Protein 5Z9Z (pdb70)

Sequence (98 aa):
SLEVEKAKLFLHKIPNNVPSAALAQVLSGKFTLDVKQAKTQGRYYCAFALFHSSEDADQAFEHIDGIETDSLGLPQKVVIIKLSSGSRASIYVRKVQD

Structure (mmCIF, N/CA/C/O backbone):
data_5Z9Z
#
_entry.id   5Z9Z
#
_cell.length_a   41.132
_cell.length_b   65.620
_cell.length_c   74.730
_cell.angle_alpha   90.00
_cell.angle_beta   90.00
_cell.angle_gamma   90.00
#
_symmetry.space_group_name_H-M   'C 2 2 21'
#
loop_
_entity.id
_entity.type
_entity.pdbx_description
1 polymer 'Small RNA degrading nuclease 1'
2 non-polymer 'CITRATE ANION'
3 water water
#
loop_
_atom_site.group_PDB
_atom_site.id
_atom_site.type_symbol
_atom_site.label_atom_id
_atom_site.label_alt_id
_atom_site.label_comp_id
_atom_site.label_asym_id
_atom_site.label_entity_id
_atom_site.label_seq_id
_atom_site.pdbx_PDB_ins_code
_atom_site.Cartn_x
_atom_site.Cartn_y
_atom_site.Cartn_z
_atom_site.occupancy
_atom_site.B_iso_or_equiv
_atom_site.auth_seq_id
_atom_site.auth_comp_id
_atom_site.auth_asym_id
_atom_site.auth_atom_id
_atom_site.pdbx_PDB_model_num
ATOM 1 N N . SER A 1 2 ? 0.341 27.921 40.064 1.00 55.43 308 SER A N 1
ATOM 2 C CA . SER A 1 2 ? 1.320 28.314 41.070 1.00 51.56 308 SER A CA 1
ATOM 3 C C . SER A 1 2 ? 2.154 27.119 41.517 1.00 38.48 308 SER A C 1
ATOM 4 O O . SER A 1 2 ? 3.160 27.276 42.214 1.00 27.92 308 SER A O 1
ATOM 15 N N . LEU A 1 4 ? 3.777 25.436 39.403 1.00 27.20 310 LEU A N 1
ATOM 16 C CA . LEU A 1 4 ? 4.967 25.553 38.568 1.00 28.53 310 LEU A CA 1
ATOM 17 C C . LEU A 1 4 ? 5.990 26.517 39.152 1.00 29.09 310 LEU A C 1
ATOM 18 O O . LEU A 1 4 ? 7.196 26.330 38.955 1.00 34.91 310 LEU A O 1
ATOM 23 N N . GLU A 1 5 ? 5.537 27.557 39.849 1.00 25.67 311 GLU A N 1
ATOM 24 C CA . GLU A 1 5 ? 6.471 28.515 40.431 1.00 34.11 311 GLU A CA 1
ATOM 25 C C . GLU A 1 5 ? 7.142 27.940 41.675 1.00 30.71 311 GLU A C 1
ATOM 26 O O . GLU A 1 5 ? 8.264 28.330 42.019 1.00 26.40 311 GLU A O 1
ATOM 32 N N . VAL A 1 6 ? 6.470 27.019 42.373 1.00 21.06 312 VAL A N 1
ATOM 33 C CA . VAL A 1 6 ? 7.163 26.216 43.376 1.00 21.04 312 VAL A CA 1
ATOM 34 C C . VAL A 1 6 ? 8.200 25.326 42.704 1.00 19.42 312 VAL A C 1
ATOM 35 O O . VAL A 1 6 ? 9.357 25.253 43.137 1.00 14.84 312 VAL A O 1
ATOM 39 N N . GLU A 1 7 ? 7.804 24.647 41.624 1.00 14.82 313 GLU A N 1
ATOM 40 C CA . GLU A 1 7 ? 8.710 23.722 40.951 1.00 14.65 313 GLU A CA 1
ATOM 41 C C . GLU A 1 7 ? 9.909 24.449 40.353 1.00 12.25 313 GLU A C 1
ATOM 42 O O . GLU A 1 7 ? 11.032 23.933 40.383 1.00 16.50 313 GLU A O 1
ATOM 48 N N . LYS A 1 8 ? 9.694 25.649 39.807 1.00 9.89 314 LYS A N 1
ATOM 49 C CA . LYS A 1 8 ? 10.799 26.421 39.251 1.00 12.16 314 LYS A CA 1
ATOM 50 C C . LYS A 1 8 ? 11.765 26.902 40.324 1.00 12.46 314 LYS A C 1
ATOM 51 O O . LYS A 1 8 ? 12.887 27.308 40.000 1.00 14.08 314 LYS A O 1
ATOM 57 N N . ALA A 1 9 ? 11.354 26.873 41.588 1.00 14.06 315 ALA A N 1
ATOM 58 C CA . ALA A 1 9 ? 12.219 27.225 42.702 1.00 11.64 315 ALA A CA 1
ATOM 59 C C . ALA A 1 9 ? 12.971 26.025 43.263 1.00 16.65 315 ALA A C 1
ATOM 60 O O . ALA A 1 9 ? 13.579 26.135 44.332 1.00 12.85 315 ALA A O 1
ATOM 62 N N . LYS A 1 10 ? 12.953 24.888 42.572 1.00 12.67 316 LYS A N 1
ATOM 63 C CA . LYS A 1 10 ? 13.565 23.667 43.075 1.00 10.63 316 LYS A CA 1
ATOM 64 C C . LYS A 1 10 ? 14.820 23.314 42.288 1.00 18.74 316 LYS A C 1
ATOM 65 O O . LYS A 1 10 ? 14.865 23.466 41.063 1.00 14.99 316 LYS A O 1
ATOM 71 N N . LEU A 1 11 ? 15.834 22.848 43.011 1.00 10.84 317 LEU A N 1
ATOM 72 C CA . LEU A 1 11 ? 16.997 22.193 42.437 1.00 14.62 317 LEU A CA 1
ATOM 73 C C . LEU A 1 11 ? 16.905 20.699 42.722 1.00 14.47 317 LEU A C 1
ATOM 74 O O . LEU A 1 11 ? 16.447 20.288 43.793 1.00 13.38 317 LEU A O 1
ATOM 79 N N . PHE A 1 12 ? 17.329 19.894 41.755 1.00 8.18 318 PHE A N 1
ATOM 80 C CA . PHE A 1 12 ? 17.268 18.438 41.838 1.00 11.01 318 PHE A CA 1
ATOM 81 C C . PHE A 1 12 ? 18.679 17.926 42.080 1.00 15.06 318 PHE A C 1
ATOM 82 O O . PHE A 1 12 ? 19.554 18.087 41.226 1.00 13.29 318 PHE A O 1
ATOM 90 N N . LEU A 1 13 ? 18.897 17.314 43.238 1.00 8.30 319 LEU A N 1
ATOM 91 C CA . LEU A 1 13 ? 20.171 16.696 43.579 1.00 7.85 319 LEU A CA 1
ATOM 92 C C . LEU A 1 13 ? 19.992 15.186 43.541 1.00 12.70 319 LEU A C 1
ATOM 93 O O . LEU A 1 13 ? 19.101 14.652 44.207 1.00 14.54 319 LEU A O 1
ATOM 98 N N . HIS A 1 14 ? 20.818 14.498 42.755 1.00 13.18 320 HIS A N 1
ATOM 99 C CA . HIS A 1 14 ? 20.593 13.076 42.532 1.00 11.97 320 HIS A CA 1
ATOM 100 C C . HIS A 1 14 ? 21.916 12.367 42.274 1.00 14.59 320 HIS A C 1
ATOM 101 O O . HIS A 1 14 ? 22.983 12.987 42.220 1.00 12.18 320 HIS A O 1
ATOM 108 N N . LYS A 1 15 ? 21.825 11.042 42.117 1.00 9.85 321 LYS A N 1
ATOM 109 C CA . LYS A 1 15 ? 22.982 10.147 42.094 1.00 11.03 321 LYS A CA 1
ATOM 110 C C . LYS A 1 15 ? 23.803 10.264 43.376 1.00 11.27 321 LYS A C 1
ATOM 111 O O . LYS A 1 15 ? 25.026 10.136 43.354 1.00 9.21 321 LYS A O 1
ATOM 117 N N . ILE A 1 16 ? 23.141 10.508 44.503 1.00 11.85 322 ILE A N 1
ATOM 118 C CA . ILE A 1 16 ? 23.828 10.673 45.784 1.00 11.30 322 ILE A CA 1
ATOM 119 C C . ILE A 1 16 ? 24.083 9.303 46.399 1.00 13.54 322 ILE A C 1
ATOM 120 O O . ILE A 1 16 ? 23.122 8.585 46.709 1.00 11.24 322 ILE A O 1
ATOM 125 N N . PRO A 1 17 ? 25.339 8.908 46.612 1.00 13.68 323 PRO A N 1
ATOM 126 C CA . PRO A 1 17 ? 25.601 7.623 47.271 1.00 12.76 323 PRO A CA 1
ATOM 127 C C . PRO A 1 17 ? 24.979 7.587 48.659 1.00 15.14 323 PRO A C 1
ATOM 128 O O . PRO A 1 17 ? 24.851 8.611 49.333 1.00 14.28 323 PRO A O 1
ATOM 132 N N . ASN A 1 18 ? 24.579 6.384 49.080 1.00 19.12 324 ASN A N 1
ATOM 133 C CA . ASN A 1 18 ? 23.842 6.238 50.330 1.00 19.18 324 ASN A CA 1
ATOM 134 C C . ASN A 1 18 ? 24.694 6.531 51.559 1.00 23.49 324 ASN A C 1
ATOM 135 O O . ASN A 1 18 ? 24.138 6.794 52.630 1.00 25.33 324 ASN A O 1
ATOM 140 N N . ASN A 1 19 ? 26.021 6.504 51.438 1.00 23.96 325 ASN A N 1
ATOM 141 C CA . ASN A 1 19 ? 26.876 6.839 52.571 1.00 29.01 325 ASN A CA 1
ATOM 142 C C . ASN A 1 19 ? 26.965 8.340 52.820 1.00 26.64 325 ASN A C 1
ATOM 143 O O . ASN A 1 19 ? 27.575 8.752 53.811 1.00 25.67 325 ASN A O 1
ATOM 148 N N . VAL A 1 20 ? 26.372 9.160 51.958 1.00 19.32 326 VAL A N 1
ATOM 149 C CA . VAL A 1 20 ? 26.352 10.610 52.137 1.00 17.55 326 VAL A CA 1
ATOM 150 C C . VAL A 1 20 ? 25.200 10.983 53.063 1.00 22.48 326 VAL A C 1
ATOM 151 O O . VAL A 1 20 ? 24.034 10.736 52.723 1.00 20.06 326 VAL A O 1
ATOM 155 N N . PRO A 1 21 ? 25.464 11.566 54.233 1.00 22.93 327 PRO A N 1
ATOM 156 C CA . PRO A 1 21 ? 24.360 12.076 55.059 1.00 22.85 327 PRO A CA 1
ATOM 157 C C . PRO A 1 21 ? 23.700 13.256 54.362 1.00 15.93 327 PRO A C 1
ATOM 158 O O . PRO A 1 21 ? 24.380 14.171 53.892 1.00 19.11 327 PRO A O 1
ATOM 162 N N . SER A 1 22 ? 22.367 13.227 54.285 1.00 19.69 328 SER A N 1
ATOM 163 C CA . SER A 1 22 ? 21.668 14.237 53.498 1.00 14.22 328 SER A CA 1
ATOM 164 C C . SER A 1 22 ? 21.848 15.643 54.062 1.00 14.96 328 SER A C 1
ATOM 165 O O . SER A 1 22 ? 21.721 16.617 53.312 1.00 15.45 328 SER A O 1
ATOM 168 N N . ALA A 1 23 ? 22.163 15.775 55.353 1.00 15.42 329 ALA A N 1
ATOM 169 C CA . ALA A 1 23 ? 22.437 17.100 55.902 1.00 20.00 329 ALA A CA 1
ATOM 170 C C . ALA A 1 23 ? 23.678 17.722 55.274 1.00 23.87 329 ALA A C 1
ATOM 171 O O . ALA A 1 23 ? 23.770 18.950 55.175 1.00 26.15 329 ALA A O 1
ATOM 173 N N . ALA A 1 24 ? 24.633 16.898 54.837 1.00 15.78 330 ALA A N 1
ATOM 174 C CA . ALA A 1 24 ? 25.829 17.414 54.184 1.00 20.98 330 ALA A CA 1
ATOM 175 C C . ALA A 1 24 ? 25.543 18.018 52.816 1.00 24.38 330 ALA A C 1
ATOM 176 O O . ALA A 1 24 ? 26.409 18.712 52.277 1.00 20.28 330 ALA A O 1
ATOM 178 N N . LEU A 1 25 ? 24.363 17.775 52.242 1.00 14.33 331 LEU A N 1
ATOM 179 C CA . LEU A 1 25 ? 24.048 18.367 50.947 1.00 14.16 331 LEU A CA 1
ATOM 180 C C . LEU A 1 25 ? 23.940 19.884 51.036 1.00 21.40 331 LEU A C 1
ATOM 181 O O . LEU A 1 25 ? 24.230 20.583 50.058 1.00 15.17 331 LEU A O 1
ATOM 186 N N . ALA A 1 26 ? 23.545 20.413 52.197 1.00 17.99 332 ALA A N 1
ATOM 187 C CA . ALA A 1 26 ? 23.426 21.858 52.353 1.00 25.06 332 ALA A CA 1
ATOM 188 C C . ALA A 1 26 ? 24.759 22.577 52.180 1.00 25.77 332 ALA A C 1
ATOM 189 O O . ALA A 1 26 ? 24.768 23.777 51.882 1.00 32.83 332 ALA A O 1
ATOM 191 N N . GLN A 1 27 ? 25.884 21.876 52.343 1.00 22.76 333 GLN A N 1
ATOM 192 C CA . GLN A 1 27 ? 27.186 22.530 52.282 1.00 34.46 333 GLN A CA 1
ATOM 193 C C . GLN A 1 27 ? 27.555 22.979 50.872 1.00 35.55 333 GLN A C 1
ATOM 194 O O . GLN A 1 27 ? 28.409 23.859 50.725 1.00 37.95 333 GLN A O 1
ATOM 200 N N . VAL A 1 28 ? 26.941 22.401 49.835 1.00 23.72 334 VAL A N 1
ATOM 201 C CA . VAL A 1 28 ? 27.260 22.780 48.463 1.00 30.24 334 VAL A CA 1
ATOM 202 C C . VAL A 1 28 ? 26.253 23.754 47.881 1.00 26.11 334 VAL A C 1
ATOM 203 O O . VAL A 1 28 ? 26.411 24.181 46.729 1.00 29.44 334 VAL A O 1
ATOM 207 N N . LEU A 1 29 ? 25.229 24.126 48.639 1.00 18.06 335 LEU A N 1
ATOM 208 C CA . LEU A 1 29 ? 24.242 25.103 48.214 1.00 21.66 335 LEU A CA 1
ATOM 209 C C . LEU A 1 29 ? 24.355 26.361 49.064 1.00 27.59 335 LEU A C 1
ATOM 210 O O . LEU A 1 29 ? 24.674 26.300 50.253 1.00 35.52 335 LEU A O 1
ATOM 215 N N . SER A 1 30 ? 24.088 27.502 48.443 1.00 32.49 336 SER A N 1
ATOM 216 C CA . SER A 1 30 ? 24.029 28.781 49.133 1.00 23.76 336 SER A CA 1
ATOM 217 C C . SER A 1 30 ? 22.591 29.287 49.150 1.00 30.14 336 SER A C 1
ATOM 218 O O . SER A 1 30 ? 21.706 28.742 48.486 1.00 28.19 336 SER A O 1
ATOM 221 N N . GLY A 1 31 ? 22.365 30.340 49.924 1.00 26.85 337 GLY A N 1
ATOM 222 C CA . GLY A 1 31 ? 21.047 30.938 50.010 1.00 27.88 337 GLY A CA 1
ATOM 223 C C . GLY A 1 31 ? 20.173 30.279 51.059 1.00 30.74 337 GLY A C 1
ATOM 224 O O . GLY A 1 31 ? 20.638 29.564 51.952 1.00 27.10 337 GLY A O 1
ATOM 225 N N . LYS A 1 32 ? 18.868 30.527 50.936 1.00 21.32 338 LYS A N 1
ATOM 226 C CA . LYS A 1 32 ? 17.869 30.057 51.892 1.00 15.41 338 LYS A CA 1
ATOM 227 C C . LYS A 1 32 ? 16.994 29.015 51.208 1.00 19.34 338 LYS A C 1
ATOM 228 O O . LYS A 1 32 ? 16.249 29.334 50.274 1.00 18.62 338 LYS A O 1
ATOM 234 N N . PHE A 1 33 ? 17.068 27.778 51.687 1.00 18.58 339 PHE A N 1
ATOM 235 C CA . PHE A 1 33 ? 16.361 26.670 51.067 1.00 16.51 339 PHE A CA 1
ATOM 236 C C . PHE A 1 33 ? 16.026 25.640 52.133 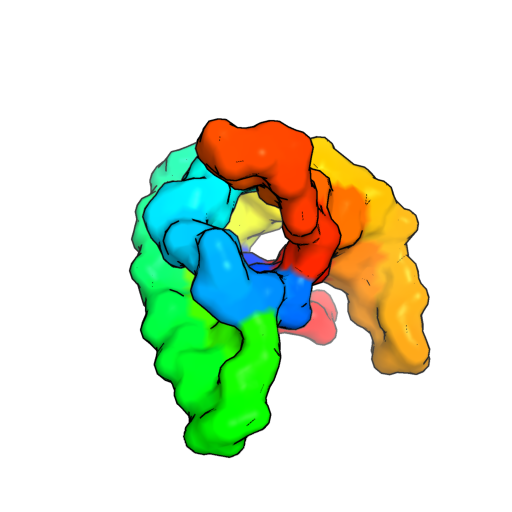1.00 18.61 339 PHE A C 1
ATOM 237 O O . PHE A 1 33 ? 16.568 25.660 53.241 1.00 20.91 339 PHE A O 1
ATOM 245 N N . THR A 1 34 ? 15.127 24.727 51.782 1.00 18.55 340 THR A N 1
ATOM 246 C CA . THR A 1 34 ? 14.858 23.541 52.580 1.00 17.73 340 THR A CA 1
ATOM 247 C C . THR A 1 34 ? 15.087 22.313 51.712 1.00 20.22 340 THR A C 1
ATOM 248 O O . THR A 1 34 ? 14.801 22.330 50.511 1.00 22.30 340 THR A O 1
ATOM 252 N N . LEU A 1 35 ? 15.619 21.257 52.318 1.00 14.22 341 LEU A N 1
ATOM 253 C CA . LEU A 1 35 ? 15.957 20.031 51.609 1.00 21.53 341 LEU A CA 1
ATOM 254 C C . LEU A 1 35 ? 14.927 18.953 51.913 1.00 24.57 341 LEU A C 1
ATOM 255 O O . LEU A 1 35 ? 14.656 18.656 53.082 1.00 28.10 341 LEU A O 1
ATOM 260 N N . ASP A 1 36 ? 14.364 18.370 50.861 1.00 14.82 342 ASP A N 1
ATOM 261 C CA . ASP A 1 36 ? 13.408 17.273 50.965 1.00 19.30 342 ASP A CA 1
ATOM 262 C C . ASP A 1 36 ? 14.077 16.033 50.387 1.00 19.91 342 ASP A C 1
ATOM 263 O O . ASP A 1 36 ? 14.353 15.974 49.185 1.00 16.32 342 ASP A O 1
ATOM 268 N N . VAL A 1 37 ? 14.341 15.050 51.239 1.00 18.68 343 VAL A N 1
ATOM 269 C CA . VAL A 1 37 ? 15.116 13.871 50.870 1.00 24.25 343 VAL A CA 1
ATOM 270 C C . VAL A 1 37 ? 14.164 12.732 50.541 1.00 32.02 343 VAL A C 1
ATOM 271 O O . VAL A 1 37 ? 13.208 12.474 51.283 1.00 32.96 343 VAL A O 1
ATOM 275 N N . LYS A 1 38 ? 14.423 12.052 49.429 1.00 29.96 344 LYS A N 1
ATOM 276 C CA . LYS A 1 38 ? 13.659 10.873 49.054 1.00 42.39 344 LYS A CA 1
ATOM 277 C C . LYS A 1 38 ? 14.386 9.622 49.527 1.00 50.22 344 LYS A C 1
ATOM 278 O O . LYS A 1 38 ? 15.619 9.570 49.533 1.00 49.21 344 LYS A O 1
ATOM 284 N N . GLN A 1 39 ? 13.615 8.620 49.936 1.00 51.83 345 GLN A N 1
ATOM 285 C CA . GLN A 1 39 ? 14.202 7.367 50.387 1.00 57.44 345 GLN A CA 1
ATOM 286 C C . GLN A 1 39 ? 14.800 6.608 49.207 1.00 59.95 345 GLN A C 1
ATOM 287 O O . GLN A 1 39 ? 14.269 6.639 48.094 1.00 59.51 345 GLN A O 1
ATOM 293 N N . ALA A 1 40 ? 15.921 5.936 49.453 1.00 53.35 346 ALA A N 1
ATOM 294 C CA . ALA A 1 40 ? 16.500 5.066 48.440 1.00 52.30 346 ALA A CA 1
ATOM 295 C C . ALA A 1 40 ? 15.586 3.871 48.196 1.00 54.58 346 ALA A C 1
ATOM 296 O O . ALA A 1 40 ? 14.936 3.369 49.118 1.00 49.81 346 ALA A O 1
ATOM 298 N N . LYS A 1 41 ? 15.527 3.424 46.943 1.00 53.09 347 LYS A N 1
ATOM 299 C CA . LYS A 1 41 ? 14.722 2.257 46.615 1.00 51.89 347 LYS A CA 1
ATOM 300 C C . LYS A 1 41 ? 15.272 1.026 47.329 1.00 56.55 347 LYS A C 1
ATOM 301 O O . LYS A 1 41 ? 16.426 0.991 47.765 1.00 49.89 347 LYS A O 1
ATOM 307 N N . THR A 1 42 ? 14.420 0.010 47.459 1.00 69.83 348 THR A N 1
ATOM 308 C CA . THR A 1 42 ? 14.815 -1.209 48.155 1.00 82.65 348 THR A CA 1
ATOM 309 C C . THR A 1 42 ? 16.026 -1.839 47.474 1.00 84.55 348 THR A C 1
ATOM 310 O O . THR A 1 42 ? 16.050 -2.011 46.251 1.00 82.71 348 THR A O 1
ATOM 314 N N . GLN A 1 43 ? 17.044 -2.158 48.279 1.00 82.47 349 GLN A N 1
ATOM 315 C CA . GLN A 1 43 ? 18.343 -2.625 47.787 1.00 80.23 349 GLN A CA 1
ATOM 316 C C . GLN A 1 43 ? 18.990 -1.604 46.853 1.00 74.35 349 GLN A C 1
ATOM 317 O O . GLN A 1 43 ? 19.772 -1.964 45.969 1.00 70.71 349 GLN A O 1
ATOM 319 N N . GLY A 1 44 ? 18.671 -0.324 47.045 1.00 66.53 350 GLY A N 1
ATOM 320 C CA . GLY A 1 44 ? 19.214 0.729 46.212 1.00 55.10 350 GLY A CA 1
ATOM 321 C C . GLY A 1 44 ? 20.446 1.365 46.828 1.00 43.06 350 GLY A C 1
ATOM 322 O O . GLY A 1 44 ? 20.649 1.332 48.037 1.00 44.50 350 GLY A O 1
ATOM 323 N N . ARG A 1 45 ? 21.272 1.960 45.969 1.00 31.97 351 ARG A N 1
ATOM 324 C CA . ARG A 1 45 ? 22.570 2.480 46.375 1.00 27.10 351 ARG A CA 1
ATOM 325 C C . ARG A 1 45 ? 22.670 3.993 46.321 1.00 22.61 351 ARG A C 1
ATOM 326 O O . ARG A 1 45 ? 23.643 4.552 46.844 1.00 14.73 351 ARG A O 1
ATOM 334 N N . TYR A 1 46 ? 21.710 4.661 45.698 1.00 16.07 352 TYR A N 1
ATOM 335 C CA . TYR A 1 46 ? 21.739 6.101 45.551 1.00 19.18 352 TYR A CA 1
ATOM 336 C C . TYR A 1 46 ? 20.379 6.647 45.953 1.00 16.67 352 TYR A C 1
ATOM 337 O O . TYR A 1 46 ? 19.384 5.920 46.001 1.00 20.53 352 TYR A O 1
ATOM 346 N N . TYR A 1 47 ? 20.349 7.932 46.278 1.00 11.77 353 TYR A N 1
ATOM 347 C CA . TYR A 1 47 ? 19.102 8.603 46.599 1.00 12.92 353 TYR A CA 1
ATOM 348 C C . TYR A 1 47 ? 19.158 10.001 46.011 1.00 12.99 353 TYR A C 1
ATOM 349 O O . TYR A 1 47 ? 20.197 10.450 45.521 1.00 13.36 353 TYR A O 1
ATOM 358 N N . CYS A 1 48 ? 18.021 10.686 46.043 1.00 7.96 354 CYS A N 1
ATOM 359 C CA . CYS A 1 48 ? 17.930 12.027 45.494 1.00 8.78 354 CYS A CA 1
ATOM 360 C C . CYS A 1 48 ? 17.228 12.935 46.490 1.00 12.65 354 CYS A C 1
ATOM 361 O O . CYS A 1 48 ? 16.650 12.485 47.484 1.00 12.85 354 CYS A O 1
ATOM 364 N N . ALA A 1 49 ? 17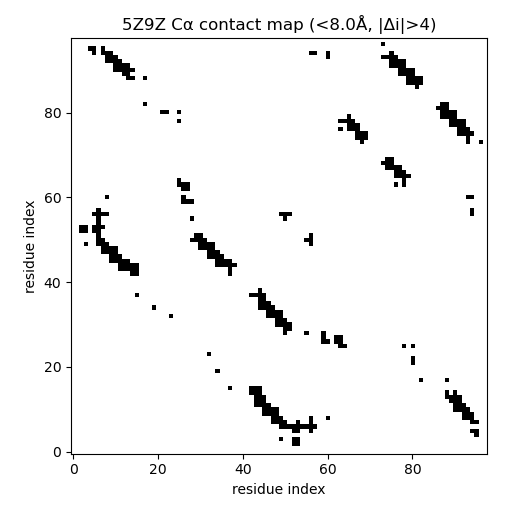.296 14.234 46.213 1.00 13.91 355 ALA A N 1
ATOM 365 C CA . ALA A 1 49 ? 16.733 15.235 47.104 1.00 17.18 355 ALA A CA 1
ATOM 366 C C . ALA A 1 49 ? 16.361 16.468 46.295 1.00 17.38 355 ALA A C 1
ATOM 367 O O . ALA A 1 49 ? 16.895 16.710 45.210 1.00 15.04 355 ALA A O 1
ATOM 369 N N . PHE A 1 50 ? 15.434 17.248 46.844 1.00 14.17 356 PHE A N 1
ATOM 370 C CA . PHE A 1 50 ? 14.968 18.482 46.229 1.00 13.22 356 PHE A CA 1
ATOM 371 C C . PHE A 1 50 ? 15.276 19.645 47.160 1.00 12.89 356 PHE A C 1
ATOM 372 O O . PHE A 1 50 ? 14.939 19.600 48.349 1.00 13.32 356 PHE A O 1
ATOM 380 N N . ALA A 1 51 ? 15.919 20.677 46.624 1.00 11.43 357 ALA A N 1
ATOM 381 C CA . ALA A 1 51 ? 16.205 21.897 47.370 1.00 14.71 357 ALA A CA 1
ATOM 382 C C . ALA A 1 51 ? 15.227 22.971 46.914 1.00 12.92 357 ALA A C 1
ATOM 383 O O . ALA A 1 51 ? 15.284 23.424 45.768 1.00 20.19 357 ALA A O 1
ATOM 385 N N . LEU A 1 52 ? 14.335 23.379 47.810 1.00 13.16 358 LEU A N 1
ATOM 386 C CA . LEU A 1 52 ? 13.299 24.355 47.499 1.00 11.19 358 LEU A CA 1
ATOM 387 C C . LEU A 1 52 ? 13.719 25.727 48.010 1.00 20.13 358 LEU A C 1
ATOM 388 O O . LEU A 1 52 ? 13.929 25.909 49.214 1.00 16.33 358 LEU A O 1
ATOM 393 N N . PHE A 1 53 ? 13.825 26.690 47.099 1.00 9.38 359 PHE A N 1
ATOM 394 C CA . PHE A 1 53 ? 14.149 28.062 47.447 1.00 13.14 359 PHE A CA 1
ATOM 395 C C . PHE A 1 53 ? 12.869 28.896 47.492 1.00 15.35 359 PHE A C 1
ATOM 396 O O . PHE A 1 53 ? 11.763 28.400 47.273 1.00 17.92 359 PHE A O 1
ATOM 404 N N . HIS A 1 54 ? 13.023 30.185 47.790 1.00 17.78 360 HIS A N 1
ATOM 405 C CA . HIS A 1 54 ? 11.865 31.064 47.903 1.00 17.97 360 HIS A CA 1
ATOM 406 C C . HIS A 1 54 ? 11.342 31.521 46.547 1.00 20.66 360 HIS A C 1
ATOM 407 O O . HIS A 1 54 ? 10.188 31.953 46.457 1.00 20.15 360 HIS A O 1
ATOM 414 N N . SER A 1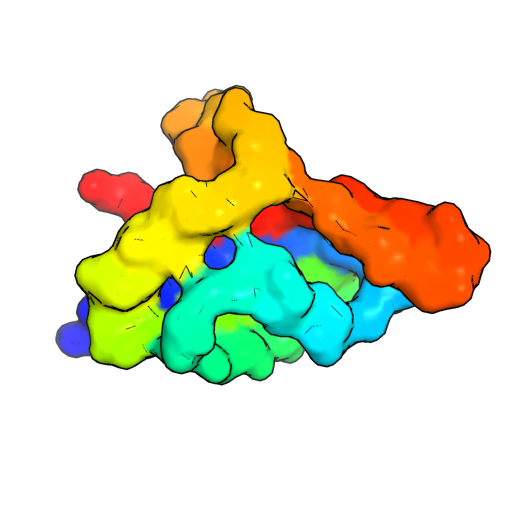 55 ? 12.154 31.427 45.496 1.00 18.27 361 SER A N 1
ATOM 415 C CA . SER A 1 55 ? 11.719 31.792 44.155 1.00 23.11 361 SER A CA 1
ATOM 416 C C . SER A 1 55 ? 12.649 31.132 43.149 1.00 23.01 361 SER A C 1
ATOM 417 O O . SER A 1 55 ? 13.725 30.637 43.496 1.00 17.14 361 SER A O 1
ATOM 420 N N . SER A 1 56 ? 12.216 31.135 41.888 1.00 14.78 362 SER A N 1
ATOM 421 C CA . SER A 1 56 ? 13.077 30.638 40.822 1.00 24.21 362 SER A CA 1
ATOM 422 C C . SER A 1 56 ? 14.344 31.475 40.694 1.00 24.13 362 SER A C 1
ATOM 423 O O . SER A 1 56 ? 15.402 30.944 40.341 1.00 27.13 362 SER A O 1
ATOM 426 N N . GLU A 1 57 ? 14.262 32.777 40.985 1.00 24.41 363 GLU A N 1
ATOM 427 C CA . GLU A 1 57 ? 15.450 33.626 40.923 1.00 26.12 363 GLU A CA 1
ATOM 428 C C . GLU A 1 57 ? 16.496 33.178 41.936 1.00 22.01 363 GLU A C 1
ATOM 429 O O . GLU A 1 57 ? 17.686 33.078 41.616 1.00 19.30 363 GLU A O 1
ATOM 435 N N . ASP A 1 58 ? 16.067 32.904 43.171 1.00 20.03 364 ASP A N 1
ATOM 436 C CA . ASP A 1 58 ? 16.996 32.413 44.183 1.00 21.04 364 ASP A CA 1
ATOM 437 C C . ASP A 1 58 ? 17.543 31.041 43.811 1.00 14.50 364 ASP A C 1
ATOM 438 O O . ASP A 1 58 ? 18.727 30.756 44.029 1.00 16.27 364 ASP A O 1
ATOM 443 N N . ALA A 1 59 ? 16.696 30.175 43.249 1.00 16.53 365 ALA A N 1
ATOM 444 C CA . ALA A 1 59 ? 17.170 28.873 42.792 1.00 19.36 365 ALA A CA 1
ATOM 445 C C . ALA A 1 59 ? 18.196 29.019 41.673 1.00 20.06 365 ALA A C 1
ATOM 446 O O . ALA A 1 59 ? 19.224 28.332 41.675 1.00 18.07 365 ALA A O 1
ATOM 448 N N . ASP A 1 60 ? 17.933 29.903 40.706 1.00 18.76 366 ASP A N 1
ATOM 449 C CA . ASP A 1 60 ? 18.894 30.132 39.632 1.00 20.35 366 ASP A CA 1
ATOM 450 C C . ASP A 1 60 ? 20.186 30.726 40.172 1.00 18.54 366 ASP A C 1
ATOM 451 O O . ASP A 1 60 ? 21.281 30.352 39.735 1.00 18.78 366 ASP A O 1
ATOM 456 N N . GLN A 1 61 ? 20.075 31.660 41.120 1.00 16.56 367 GLN A N 1
ATOM 457 C CA . GLN A 1 61 ? 21.257 32.245 41.741 1.00 20.30 367 GLN A CA 1
ATOM 458 C C . GLN A 1 61 ? 22.091 31.185 42.448 1.00 21.97 367 GLN A C 1
ATOM 459 O O . GLN A 1 61 ? 23.321 31.166 42.327 1.00 23.12 367 GLN A O 1
ATOM 465 N N . ALA A 1 62 ? 21.436 30.290 43.190 1.00 29.21 368 ALA A N 1
ATOM 466 C CA . ALA A 1 62 ? 22.165 29.247 43.900 1.00 24.25 368 ALA A CA 1
ATOM 467 C C . ALA A 1 62 ? 22.820 28.269 42.933 1.00 19.05 368 ALA A C 1
ATOM 468 O O . ALA A 1 62 ? 23.963 27.852 43.147 1.00 19.00 368 ALA A O 1
ATOM 470 N N . PHE A 1 63 ? 22.111 27.887 41.867 1.00 14.99 369 PHE A N 1
ATOM 471 C CA . PHE A 1 63 ? 22.686 26.957 40.900 1.00 19.58 369 PHE A CA 1
ATOM 472 C C . PHE A 1 63 ? 23.940 27.535 40.254 1.00 18.51 369 PHE A C 1
ATOM 473 O O . PHE A 1 63 ? 24.921 26.816 40.034 1.00 19.02 369 PHE A O 1
ATOM 481 N N . GLU A 1 64 ? 23.931 28.835 39.947 1.00 18.05 370 GLU A N 1
ATOM 482 C CA . GLU A 1 64 ? 25.123 29.448 39.372 1.00 29.08 370 GLU A CA 1
ATOM 483 C C . GLU A 1 64 ? 26.280 29.471 40.363 1.00 26.83 370 GLU A C 1
ATOM 484 O O . GLU A 1 64 ? 27.439 29.337 39.957 1.00 18.60 370 GLU A O 1
ATOM 490 N N . HIS A 1 65 ? 25.990 29.625 41.658 1.00 28.38 371 HIS A N 1
ATOM 491 C CA . HIS A 1 65 ? 27.031 29.670 42.681 1.00 30.50 371 HIS A CA 1
ATOM 492 C C . HIS A 1 65 ? 27.653 28.310 42.966 1.00 30.20 371 HIS A C 1
ATOM 493 O O . HIS A 1 65 ? 28.690 28.256 43.635 1.00 21.34 371 HIS A O 1
ATOM 500 N N . ILE A 1 66 ? 27.051 27.220 42.491 1.00 23.41 372 ILE A N 1
ATOM 501 C CA . ILE A 1 66 ? 27.531 25.886 42.831 1.00 22.66 372 ILE A CA 1
ATOM 502 C C . ILE A 1 66 ? 28.922 25.672 42.248 1.00 28.17 372 ILE A C 1
ATOM 503 O O . ILE A 1 66 ? 29.160 25.912 41.057 1.00 22.96 372 ILE A O 1
ATOM 508 N N . ASP A 1 67 ? 29.846 25.220 43.093 1.00 23.41 373 ASP A N 1
ATOM 509 C CA . ASP A 1 67 ? 31.214 24.920 42.676 1.00 23.08 373 ASP A CA 1
ATOM 510 C C . ASP A 1 67 ? 31.240 23.497 42.135 1.00 33.54 373 ASP A C 1
ATOM 511 O O . ASP A 1 67 ? 31.303 22.530 42.897 1.00 35.63 373 ASP A O 1
ATOM 516 N N . GLY A 1 68 ? 31.179 23.362 40.814 1.00 32.69 374 GLY A N 1
ATOM 517 C CA . GLY A 1 68 ? 31.127 22.042 40.210 1.00 29.08 374 GLY A CA 1
ATOM 518 C C . GLY A 1 68 ? 31.321 22.123 38.713 1.00 29.68 374 GLY A C 1
ATOM 519 O O . GLY A 1 68 ? 31.238 23.195 38.108 1.00 34.73 374 GLY A O 1
ATOM 520 N N . ILE A 1 69 ? 31.574 20.957 38.124 1.00 21.42 375 ILE A N 1
ATOM 521 C CA . ILE A 1 69 ? 31.844 20.844 36.694 1.00 15.04 375 ILE A CA 1
ATOM 522 C C . ILE A 1 69 ? 30.529 20.915 35.929 1.00 21.96 375 ILE A C 1
ATOM 523 O O . ILE A 1 69 ? 29.609 20.131 36.184 1.00 14.13 375 ILE A O 1
ATOM 528 N N . GLU A 1 70 ? 30.439 21.843 34.979 1.00 18.37 376 GLU A N 1
ATOM 529 C CA . GLU A 1 70 ? 29.252 21.957 34.141 1.00 20.09 376 GLU A CA 1
ATOM 530 C C . GLU A 1 70 ? 29.304 20.927 33.021 1.00 19.85 376 GLU A C 1
ATOM 531 O O . GLU A 1 70 ? 30.291 20.850 32.284 1.00 21.59 376 GLU A O 1
ATOM 545 N N . THR A 1 72 ? 26.618 18.321 30.158 1.00 26.70 378 THR A N 1
ATOM 546 C CA . THR A 1 72 ? 25.342 18.112 29.485 1.00 29.66 378 THR A CA 1
ATOM 547 C C . THR A 1 72 ? 25.100 16.614 29.379 1.00 28.29 378 THR A C 1
ATOM 548 O O . THR A 1 72 ? 25.933 15.891 28.823 1.00 30.72 378 THR A O 1
ATOM 552 N N . ASP A 1 73 ? 23.971 16.148 29.909 1.00 28.43 379 ASP A N 1
ATOM 553 C CA . ASP A 1 73 ? 23.651 14.730 29.835 1.00 36.15 379 ASP A CA 1
ATOM 554 C C . ASP A 1 73 ? 23.125 14.376 28.444 1.00 32.62 379 ASP A C 1
ATOM 555 O O . ASP A 1 73 ? 23.049 15.217 27.544 1.00 24.99 379 ASP A O 1
ATOM 560 N N . SER A 1 74 ? 22.751 13.105 28.268 1.00 35.26 380 SER A N 1
ATOM 561 C CA . SER A 1 74 ? 22.300 12.641 26.959 1.00 38.73 380 SER A CA 1
ATOM 562 C C . SER A 1 74 ? 20.987 13.294 26.548 1.00 42.27 380 SER A C 1
ATOM 563 O O . SER A 1 74 ? 20.719 13.440 25.349 1.00 46.40 380 SER A O 1
ATOM 566 N N . LEU A 1 75 ? 20.163 13.694 27.514 1.00 42.80 381 LEU A N 1
ATOM 567 C CA . LEU A 1 75 ? 18.924 14.400 27.218 1.00 40.12 381 LEU A CA 1
ATOM 568 C C . LEU A 1 75 ? 19.145 15.863 26.860 1.00 37.03 381 LEU A C 1
ATOM 569 O O . LEU A 1 75 ? 18.175 16.560 26.546 1.00 38.60 381 LEU A O 1
ATOM 574 N N . GLY A 1 76 ? 20.385 16.346 26.899 1.00 33.67 382 GLY A N 1
ATOM 575 C CA . GLY A 1 76 ? 20.652 17.744 26.638 1.00 34.45 382 GLY A CA 1
ATOM 576 C C . GLY A 1 76 ? 20.453 18.666 27.818 1.00 27.80 382 GLY A C 1
ATOM 577 O O . GLY A 1 76 ? 20.422 19.887 27.629 1.00 34.68 382 GLY A O 1
ATOM 578 N N . LEU A 1 77 ? 20.319 18.123 29.039 1.00 21.67 383 LEU A N 1
ATOM 579 C CA . LEU A 1 77 ? 20.103 18.943 30.227 1.00 24.36 383 LEU A CA 1
ATOM 580 C C . LEU A 1 77 ? 21.438 19.425 30.777 1.00 23.05 383 LEU A C 1
ATOM 581 O O . LEU A 1 77 ? 22.367 18.622 30.915 1.00 19.18 383 LEU A O 1
ATOM 586 N N . PRO A 1 78 ? 21.574 20.707 31.106 1.00 14.40 384 PRO A N 1
ATOM 587 C CA . PRO A 1 78 ? 22.779 21.159 31.812 1.00 14.05 384 PRO A CA 1
ATOM 588 C C . PRO A 1 78 ? 22.735 20.719 33.269 1.00 25.72 384 PRO A C 1
ATOM 589 O O . PR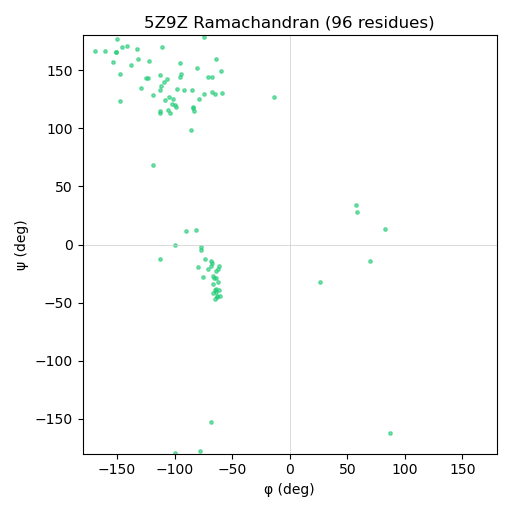O A 1 78 ? 21.735 20.918 33.963 1.00 17.91 384 PRO A O 1
ATOM 593 N N . GLN A 1 79 ? 23.820 20.097 33.722 1.00 13.11 385 GLN A N 1
ATOM 594 C CA . GLN A 1 79 ? 23.927 19.632 35.095 1.00 19.51 385 GLN A CA 1
ATOM 595 C C . GLN A 1 79 ? 25.322 19.943 35.615 1.00 18.93 385 GLN A C 1
ATOM 596 O O . GLN A 1 79 ? 26.281 20.058 34.849 1.00 18.45 385 GLN A O 1
ATOM 602 N N . LYS A 1 80 ? 25.427 20.071 36.932 1.00 12.05 386 LYS A N 1
ATOM 603 C CA . LYS A 1 80 ? 26.699 20.306 37.599 1.00 15.85 386 LYS A CA 1
ATOM 604 C C . LYS A 1 80 ? 27.064 19.091 38.439 1.00 21.41 386 LYS A C 1
ATOM 605 O O . LYS A 1 80 ? 26.221 18.563 39.172 1.00 18.65 386 LYS A O 1
ATOM 611 N N . VAL A 1 81 ? 28.310 18.644 38.314 1.00 16.95 387 VAL A N 1
ATOM 612 C CA . VAL A 1 81 ? 28.860 17.571 39.136 1.00 15.94 387 VAL A CA 1
ATOM 613 C C . VAL A 1 81 ? 29.669 18.218 40.249 1.00 17.40 387 VAL A C 1
ATOM 614 O O . VAL A 1 81 ? 30.654 18.915 39.981 1.00 15.62 387 VAL A O 1
ATOM 618 N N . VAL A 1 82 ? 29.270 17.988 41.497 1.00 12.91 388 VAL A N 1
ATOM 619 C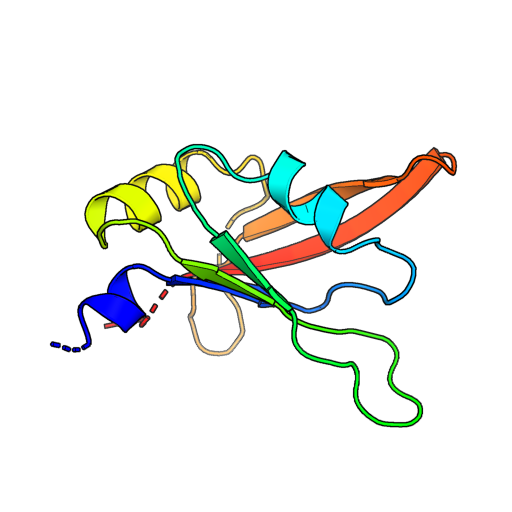 CA . VAL A 1 82 ? 29.877 18.657 42.641 1.00 12.24 388 VAL A CA 1
ATOM 620 C C . VAL A 1 82 ? 30.363 17.609 43.633 1.00 21.07 388 VAL A C 1
ATOM 621 O O . VAL A 1 82 ? 29.718 16.572 43.826 1.00 25.21 388 VAL A O 1
ATOM 625 N N . ILE A 1 83 ? 31.507 17.886 44.258 1.00 12.91 389 ILE A N 1
ATOM 626 C CA . ILE A 1 83 ? 32.150 16.961 45.183 1.00 13.97 389 ILE A CA 1
ATOM 627 C C . ILE A 1 83 ? 31.673 17.245 46.599 1.00 17.94 389 ILE A C 1
ATOM 628 O O . ILE A 1 83 ? 31.646 18.402 47.040 1.00 19.61 389 ILE A O 1
ATOM 633 N N . ILE A 1 84 ? 31.301 16.187 47.313 1.00 18.90 390 ILE A N 1
ATOM 634 C CA . ILE A 1 84 ? 30.918 16.265 48.717 1.00 19.31 390 ILE A CA 1
ATOM 635 C C . ILE A 1 84 ? 32.089 15.762 49.546 1.00 31.46 390 ILE A C 1
ATOM 636 O O . ILE A 1 84 ? 32.512 14.612 49.392 1.00 22.65 390 ILE A O 1
ATOM 641 N N . LYS A 1 85 ? 32.609 16.614 50.429 1.00 39.90 391 LYS A N 1
ATOM 642 C CA . LYS A 1 85 ? 33.678 16.193 51.326 1.00 43.00 391 LYS A CA 1
ATOM 643 C C . LYS A 1 85 ? 33.070 15.491 52.533 1.00 39.44 391 LYS A C 1
ATOM 644 O O . LYS A 1 85 ? 32.350 16.111 53.323 1.00 46.68 391 LYS A O 1
ATOM 650 N N . LEU A 1 86 ? 33.366 14.201 52.671 1.00 24.85 392 LEU A N 1
ATOM 651 C CA . LEU A 1 86 ? 32.813 13.389 53.743 1.00 41.52 392 LEU A CA 1
ATOM 652 C C . LEU A 1 86 ? 33.768 13.352 54.929 1.00 58.14 392 LEU A C 1
ATOM 653 O O . LEU A 1 86 ? 34.988 13.376 54.757 1.00 44.92 392 LEU A O 1
ATOM 658 N N . SER A 1 87 ? 33.196 13.287 56.136 1.00 75.17 393 SER A N 1
ATOM 659 C CA . SER A 1 87 ? 33.994 13.294 57.355 1.00 84.51 393 SER A CA 1
ATOM 660 C C . SER A 1 87 ? 34.946 12.110 57.434 1.00 84.81 393 SER A C 1
ATOM 661 O O . SER A 1 87 ? 35.909 12.158 58.204 1.00 84.10 393 SER A O 1
ATOM 664 N N . SER A 1 88 ? 34.706 11.058 56.656 1.00 83.22 394 SER A N 1
ATOM 665 C CA . SER A 1 88 ? 35.570 9.887 56.637 1.00 78.83 394 SER A CA 1
ATOM 666 C C . SER A 1 88 ? 36.801 10.077 55.763 1.00 75.98 394 SER A C 1
ATOM 667 O O . SER A 1 88 ? 37.489 9.095 55.469 1.00 76.71 394 SER A O 1
ATOM 670 N N . GLY A 1 89 ? 37.093 11.307 55.337 1.00 72.01 395 GLY A N 1
ATOM 671 C CA . GLY A 1 89 ? 38.097 11.543 54.323 1.00 64.73 395 GLY A CA 1
ATOM 672 C C . GLY A 1 89 ? 37.710 11.072 52.941 1.00 63.66 395 GLY A C 1
ATOM 673 O O . GLY A 1 89 ? 38.376 11.447 51.967 1.00 64.41 395 GLY A O 1
ATOM 674 N N . SER A 1 90 ? 36.661 10.260 52.822 1.00 59.24 396 SER A N 1
ATOM 675 C CA . SER A 1 90 ? 36.131 9.819 51.545 1.00 47.01 396 SER A CA 1
ATOM 676 C C . SER A 1 90 ? 35.365 10.967 50.885 1.00 32.85 396 SER A C 1
ATOM 677 O O . SER A 1 90 ? 35.241 12.065 51.438 1.00 27.02 396 SER A O 1
ATOM 680 N N . ARG A 1 91 ? 34.849 10.711 49.681 1.00 30.26 397 ARG A N 1
ATOM 681 C CA . ARG A 1 91 ? 34.183 11.735 48.889 1.00 23.85 397 ARG A CA 1
ATOM 682 C C . ARG A 1 91 ? 33.048 11.112 48.098 1.00 23.19 397 ARG A C 1
ATOM 683 O O . ARG A 1 91 ? 32.927 9.889 47.998 1.00 27.69 397 ARG A O 1
ATOM 691 N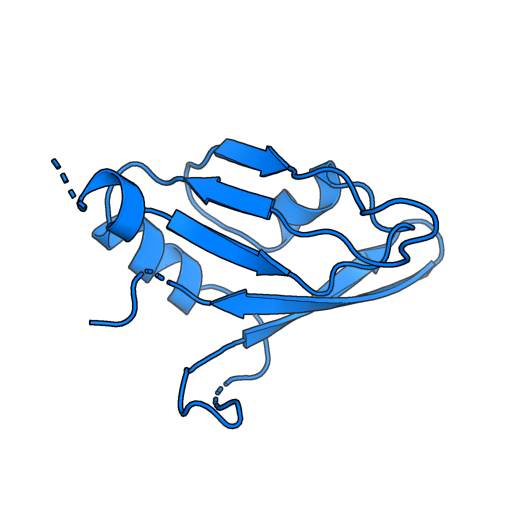 N . ALA A 1 92 ? 32.235 11.981 47.505 1.00 18.18 398 ALA A N 1
ATOM 692 C CA . ALA A 1 92 ? 31.179 11.547 46.608 1.00 15.46 398 ALA A CA 1
ATOM 693 C C . ALA A 1 92 ? 30.977 12.600 45.529 1.00 20.75 398 ALA A C 1
ATOM 694 O O . ALA A 1 92 ? 31.151 13.797 45.776 1.00 15.78 398 ALA A O 1
ATOM 696 N N . SER A 1 93 ? 30.628 12.145 44.333 1.00 15.87 399 SER A N 1
ATOM 697 C CA . SER A 1 93 ? 30.173 13.028 43.269 1.00 14.15 399 SER A CA 1
ATOM 698 C C . SER A 1 93 ? 28.655 12.950 43.194 1.00 18.79 399 SER A C 1
ATOM 699 O O . SER A 1 93 ? 28.091 11.858 43.072 1.00 35.45 399 SER A O 1
ATOM 702 N N . ILE A 1 94 ? 27.997 14.101 43.286 1.00 12.56 400 ILE A N 1
ATOM 703 C CA . ILE A 1 94 ? 26.554 14.165 43.119 1.00 15.84 400 ILE A CA 1
ATOM 704 C C . ILE A 1 94 ? 26.250 15.133 41.985 1.00 18.99 400 ILE A C 1
ATOM 705 O O . ILE A 1 94 ? 27.059 15.995 41.631 1.00 21.93 400 ILE A O 1
ATOM 710 N N . TYR A 1 95 ? 25.068 14.974 41.408 1.00 10.62 401 TYR A N 1
ATOM 711 C CA . TYR A 1 95 ? 24.650 15.745 40.250 1.00 12.26 401 TYR A CA 1
ATOM 712 C C . TYR A 1 95 ? 23.520 16.681 40.645 1.00 14.19 401 TYR A C 1
ATOM 713 O O . TYR A 1 95 ? 22.611 16.295 41.385 1.00 11.20 401 TYR A O 1
ATOM 722 N N . VAL A 1 96 ? 23.601 17.924 40.176 1.00 8.56 402 VAL A N 1
ATOM 723 C CA . VAL A 1 96 ? 22.626 18.953 40.509 1.00 15.18 402 VAL A CA 1
ATOM 724 C C . VAL A 1 96 ? 22.148 19.596 39.217 1.00 14.70 402 VAL A C 1
ATOM 725 O O . VAL A 1 96 ? 22.956 19.927 38.344 1.00 10.08 402 VAL A O 1
ATOM 729 N N . ARG A 1 97 ? 20.837 19.775 39.101 1.00 10.49 403 ARG A N 1
ATOM 730 C CA . ARG A 1 97 ? 20.268 20.508 37.982 1.00 17.00 403 ARG A CA 1
ATOM 731 C C . ARG A 1 97 ? 18.975 21.169 38.433 1.00 15.91 403 ARG A C 1
ATOM 732 O O . ARG A 1 97 ? 18.433 20.864 39.498 1.00 15.40 403 ARG A O 1
ATOM 740 N N . LYS A 1 98 ? 18.496 22.100 37.614 1.00 13.99 404 LYS A N 1
ATOM 741 C CA . LYS A 1 98 ? 17.197 22.703 37.858 1.00 17.18 404 LYS A CA 1
ATOM 742 C C . LYS A 1 98 ? 16.102 21.668 37.645 1.00 19.66 404 LYS A C 1
ATOM 743 O O . LYS A 1 98 ? 16.183 20.825 36.748 1.00 10.83 404 LYS A O 1
ATOM 757 N N . VAL A 1 100 ? 12.971 22.232 36.720 1.00 13.08 406 VAL A N 1
ATOM 758 C CA . VAL A 1 100 ? 12.198 22.580 35.536 1.00 16.20 406 VAL A CA 1
ATOM 759 C C . VAL A 1 100 ? 13.161 23.046 34.456 1.00 21.69 406 VAL A C 1
ATOM 760 O O . VAL A 1 100 ? 13.974 23.950 34.686 1.00 15.14 406 VAL A O 1
ATOM 764 N N . GLN A 1 101 ? 13.064 22.434 33.284 1.00 16.73 407 GLN A N 1
ATOM 765 C CA . GLN A 1 101 ? 13.944 22.710 32.154 1.00 16.74 407 GLN A CA 1
ATOM 766 C C . GLN A 1 101 ? 13.098 23.227 30.991 1.00 29.93 407 GLN A C 1
ATOM 767 O O . GLN A 1 101 ? 12.940 22.543 29.978 1.00 33.07 407 GLN A O 1
ATOM 773 N N . ASP A 1 102 ? 12.550 24.429 31.135 1.00 24.56 408 ASP A N 1
ATOM 774 C C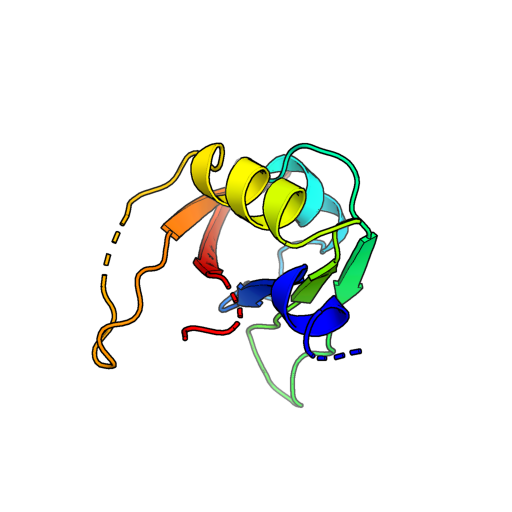A . ASP A 1 102 ? 11.734 25.007 30.071 1.00 24.89 408 ASP A CA 1
ATOM 775 C C . ASP A 1 102 ? 12.525 26.034 29.261 1.00 36.21 408 ASP A C 1
ATOM 776 O O . ASP A 1 102 ? 12.857 27.111 29.755 1.00 35.22 408 ASP A O 1
#

Solvent-accessible surface area: 6482 Å² total

Foldseek 3Di:
DVFQQLQKKKKWPAFPVDDPVLVVVQWDDDWDKAWDDAPVVGGMTMIMTTHPGNVSSVVRQVSGDFDWQDPVGFIKGWHWGCDPVNDIDTMIMGGPPD

InterPro domains:
  IPR012337 Ribonuclease H-like superfamily [SSF53098] (139-296)
  IPR012677 Nucleotide-binding alpha-beta plait domain superfamily [G3DSA:3.30.70.330] (312-383)
  IPR013520 Ribonuclease H-like domain [PF00929] (141-290)
  IPR013520 Ribonuclease H-like domain [SM00479] (139-300)
  IPR034922 RNA exonuclease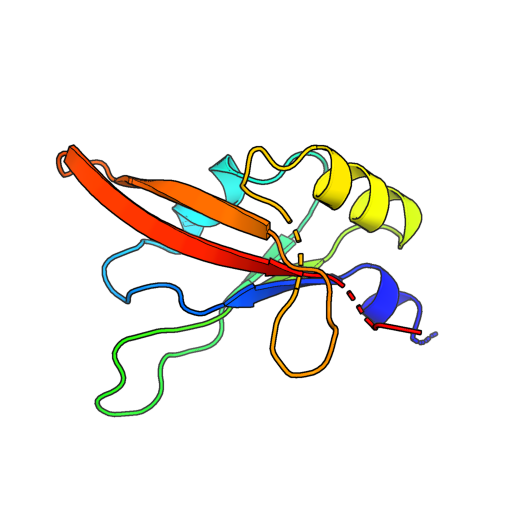 1-like, exonuclease domain [cd06145] (141-292)
  IPR035979 RNA-binding domain superfamily [SSF54928] (307-382)
  IPR036397 Ribonuclease H superfamily [G3DSA:3.30.420.10] (135-311)
  IPR047021 RNA exonuclease REXO1/REXO3/REXO4-like [PTHR12801] (18-301)

Nearest PDB structures (foldseek):
  5z9z-assembly1_A  TM=1.010E+00  e=8.880E-18  Arabidopsis thaliana
  7d1l-assembly1_B  TM=6.175E-01  e=1.174E-02  Caenorhabditis elegans
  5det-assembly1_A  TM=6.703E-01  e=1.475E-02  Homo sapiens
  2fc9-assembly1_A  TM=6.829E-01  e=5.481E-02  Homo sapiens
  8hni-assembly6_F  TM=4.679E-01  e=5.691E-01  Homo sapiens

Radius of gyration: 13.15 Å; Cα contacts (8 Å, |Δi|>4): 189; chains: 1; bounding box: 37×36×31 Å

B-factor: mean 30.07, std 18.21, range [7.58, 104.7]

Secondary structure (DSSP, 8-state):
--TTGGGEEEEEEEETTS-GGGGGGG--SSEEEEEPPPPTT-SEEEEEEEESSHHHHHHHHHH--SB---TT----EEEEEE-TTS-EEEEEEE----

Organism: Arabidopsis thaliana (NCBI:txid3702)

GO terms:
  GO:0000175 3'-5'-RNA exonuclease activity (F, IDA)
  GO:0008408 3'-5' exonuclease activity (F, IDA)
  GO:0010587 miRNA catabolic process (P, IDA)
  GO:0005515 protein binding (F, IPI)
  GO:0044747 pre-miRNA 3'-end processing (P, IPI)
  GO:0035198 miRNA binding (F, IPI)